Protein AF-A0A1L3GM66-F1 (afdb_monomer_lite)

pLDDT: mean 89.87, std 7.09, range [65.06, 96.88]

Secondary structure (DSSP, 8-state):
--EEEE-S-HHHHHHTT--SEEEPEEEEEEEETTTTEEEEE-TTS-B--HHHHHHHHHHH--EEEES-HHHHHHHHT--TT-TTEEE--

Organism: NCBI:txid1842532

Radius of gyration: 12.12 Å; chains: 1; bounding box: 29×25×31 Å

Structure (mmCIF, N/CA/C/O backbone):
data_AF-A0A1L3GM66-F1
#
_entry.id   AF-A0A1L3GM66-F1
#
loop_
_atom_site.group_PDB
_atom_site.id
_atom_site.type_symbol
_atom_site.label_atom_id
_atom_site.label_alt_id
_atom_site.label_comp_id
_atom_site.label_asym_id
_atom_site.label_entity_id
_atom_site.label_seq_id
_atom_site.pdbx_PDB_ins_code
_atom_site.Cartn_x
_atom_site.Cartn_y
_atom_site.Cartn_z
_atom_site.occupancy
_atom_site.B_iso_or_equiv
_atom_site.auth_seq_id
_atom_site.auth_comp_id
_atom_site.auth_asym_id
_atom_site.auth_atom_id
_atom_site.pdbx_PDB_model_num
ATOM 1 N N . MET A 1 1 ? -4.935 9.028 -11.371 1.00 79.81 1 MET A N 1
ATOM 2 C CA . MET A 1 1 ? -4.536 7.749 -10.775 1.00 79.81 1 MET A CA 1
ATOM 3 C C . MET A 1 1 ? -5.089 7.741 -9.380 1.00 79.81 1 MET A C 1
ATOM 5 O O . MET A 1 1 ? -4.731 8.606 -8.587 1.00 79.81 1 MET A O 1
ATOM 9 N N . ILE A 1 2 ? -5.987 6.814 -9.124 1.00 85.38 2 ILE A N 1
ATOM 10 C CA . ILE A 1 2 ? -6.451 6.502 -7.791 1.00 85.38 2 ILE A CA 1
ATOM 11 C C . ILE A 1 2 ? -5.428 5.564 -7.164 1.00 85.38 2 ILE A C 1
ATOM 13 O O . ILE A 1 2 ? -5.037 4.558 -7.760 1.00 85.38 2 ILE A O 1
ATOM 17 N N . LEU A 1 3 ? -4.995 5.907 -5.956 1.00 91.88 3 LEU A N 1
ATOM 18 C CA . LEU A 1 3 ? -4.136 5.049 -5.168 1.00 91.88 3 LEU A CA 1
ATOM 19 C C . LEU A 1 3 ? -4.411 5.268 -3.681 1.00 91.88 3 LEU A C 1
ATOM 21 O O . LEU A 1 3 ? -4.122 6.334 -3.139 1.00 91.88 3 LEU A O 1
ATOM 25 N N . ARG A 1 4 ? -5.007 4.264 -3.036 1.00 95.44 4 ARG A N 1
ATOM 26 C CA . ARG A 1 4 ? -5.464 4.346 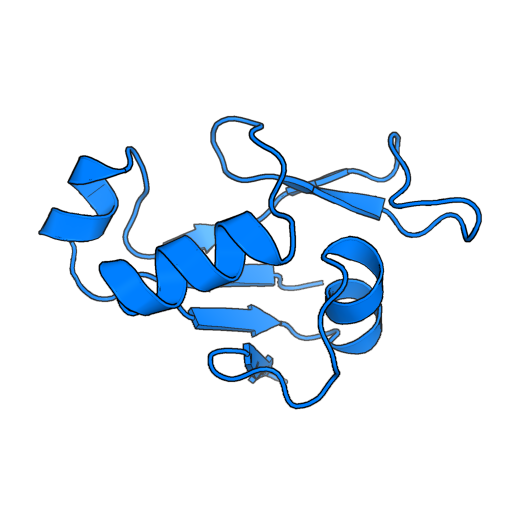-1.646 1.00 95.44 4 ARG A CA 1
ATOM 27 C C . ARG A 1 4 ? -4.968 3.152 -0.847 1.00 95.44 4 ARG A C 1
ATOM 29 O O . ARG A 1 4 ? -5.123 2.022 -1.298 1.00 95.44 4 ARG A O 1
ATOM 36 N N . LEU A 1 5 ? -4.424 3.401 0.338 1.00 96.06 5 LEU A N 1
ATOM 37 C CA . LEU A 1 5 ? -4.180 2.393 1.365 1.00 96.06 5 LEU A CA 1
ATOM 38 C C . LEU A 1 5 ? -5.386 2.350 2.306 1.00 96.06 5 LEU A C 1
ATOM 40 O O . LEU A 1 5 ? -5.756 3.364 2.896 1.00 96.06 5 LEU A O 1
ATOM 44 N N . ILE A 1 6 ? -5.976 1.175 2.464 1.00 96.88 6 ILE A N 1
ATOM 45 C CA . ILE A 1 6 ? -7.164 0.940 3.275 1.00 96.88 6 ILE A CA 1
ATOM 46 C C . ILE A 1 6 ? -6.804 0.019 4.431 1.00 96.88 6 ILE A C 1
ATOM 48 O O . ILE A 1 6 ? -6.225 -1.044 4.221 1.00 96.88 6 ILE A O 1
ATOM 52 N N . ILE A 1 7 ? -7.178 0.424 5.638 1.00 96.12 7 ILE A N 1
ATOM 53 C CA . ILE A 1 7 ? -7.089 -0.354 6.871 1.00 96.12 7 ILE A CA 1
ATOM 54 C C . ILE A 1 7 ? -8.489 -0.313 7.486 1.00 96.12 7 ILE A C 1
ATOM 56 O O . ILE A 1 7 ? -8.872 0.680 8.099 1.00 96.12 7 ILE A O 1
ATOM 60 N N . ASP A 1 8 ? -9.278 -1.371 7.279 1.00 92.94 8 ASP A N 1
ATOM 61 C CA . ASP A 1 8 ? -10.694 -1.385 7.685 1.00 92.94 8 ASP A CA 1
ATOM 62 C C . ASP A 1 8 ? -10.861 -1.317 9.226 1.00 92.94 8 ASP A C 1
ATOM 64 O O . ASP A 1 8 ? -11.888 -0.859 9.729 1.00 92.94 8 ASP A O 1
ATOM 68 N N . ASP A 1 9 ? -9.837 -1.726 9.985 1.00 93.25 9 ASP A N 1
ATOM 69 C CA . ASP A 1 9 ? -9.776 -1.606 11.446 1.00 93.25 9 ASP A CA 1
ATOM 70 C C . ASP A 1 9 ? -9.288 -0.208 11.875 1.00 93.25 9 ASP A C 1
ATOM 72 O O . ASP A 1 9 ? -8.097 0.117 11.811 1.00 93.25 9 ASP A O 1
ATOM 76 N N . ALA A 1 10 ? -10.222 0.622 12.347 1.00 93.00 10 ALA A N 1
ATOM 77 C CA . ALA A 1 10 ? -9.946 1.995 12.764 1.00 93.00 10 ALA A CA 1
ATOM 78 C C . ALA A 1 10 ? -8.993 2.105 13.968 1.00 93.00 10 ALA A C 1
ATOM 80 O O . ALA A 1 10 ? -8.268 3.097 14.077 1.00 93.00 10 ALA A O 1
ATOM 81 N N . GLU A 1 11 ? -8.974 1.122 14.875 1.00 93.81 11 GLU A N 1
ATOM 82 C CA . GLU A 1 11 ? -8.054 1.153 16.016 1.00 93.81 11 GLU A CA 1
ATOM 83 C C . GLU A 1 11 ? -6.621 0.911 15.544 1.00 93.81 11 GLU A C 1
ATOM 85 O O . GLU A 1 11 ? -5.734 1.704 15.869 1.00 93.81 11 GLU A O 1
ATOM 90 N N . LYS A 1 12 ? -6.416 -0.099 14.691 1.00 93.19 12 LYS A N 1
ATOM 91 C CA . LYS A 1 12 ? -5.099 -0.405 14.114 1.00 93.19 12 LYS A CA 1
ATOM 92 C C . LYS A 1 12 ? -4.573 0.696 13.200 1.00 93.19 12 LYS A C 1
ATOM 94 O O . LYS A 1 12 ? -3.377 0.983 13.221 1.00 93.19 12 LYS A O 1
ATOM 99 N N . ALA A 1 13 ? -5.447 1.324 12.412 1.00 91.94 13 ALA A N 1
ATOM 100 C CA . ALA A 1 13 ? -5.076 2.477 11.595 1.00 91.94 13 ALA A CA 1
ATOM 101 C C . ALA A 1 13 ? -4.527 3.613 12.475 1.00 91.94 13 ALA A C 1
ATOM 103 O O . ALA A 1 13 ? -3.412 4.097 12.265 1.00 91.94 13 ALA A O 1
ATOM 104 N N . ARG A 1 14 ? -5.260 3.959 13.542 1.00 92.38 14 ARG A N 1
ATOM 105 C CA . ARG A 1 14 ? -4.876 5.020 14.480 1.00 92.38 14 ARG A CA 1
ATOM 106 C C . ARG A 1 14 ? -3.572 4.717 15.221 1.00 92.38 14 ARG A C 1
ATOM 10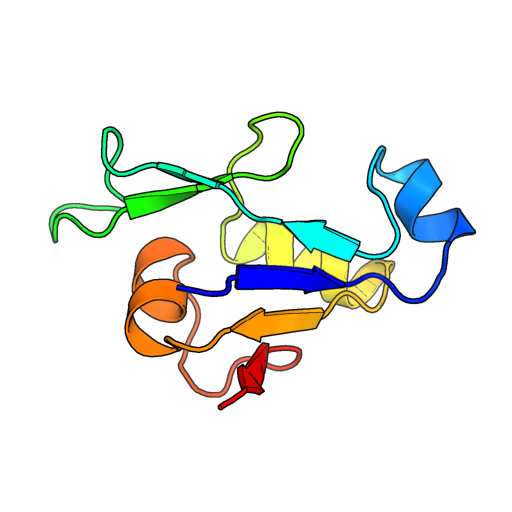8 O O . ARG A 1 14 ? -2.773 5.629 15.413 1.00 92.38 14 ARG A O 1
ATOM 115 N N . GLU A 1 15 ? -3.327 3.467 15.617 1.00 92.62 15 GLU A N 1
ATOM 116 C CA . GLU A 1 15 ? -2.054 3.046 16.235 1.00 92.62 15 GLU A CA 1
ATOM 117 C C . GLU A 1 15 ? -0.837 3.288 15.327 1.00 92.62 15 GLU A C 1
ATOM 119 O O . GLU A 1 15 ? 0.280 3.450 15.818 1.00 92.62 15 GLU A O 1
ATOM 124 N N . ARG A 1 16 ? -1.054 3.357 14.009 1.00 87.31 16 ARG A N 1
ATOM 125 C CA . ARG A 1 16 ? -0.035 3.662 12.997 1.00 87.31 16 ARG A CA 1
ATOM 126 C C . ARG A 1 16 ? -0.025 5.122 12.552 1.00 87.31 16 ARG A C 1
ATOM 128 O O . ARG A 1 16 ? 0.756 5.463 11.673 1.00 87.31 16 ARG A O 1
ATOM 135 N N . GLY A 1 17 ? -0.860 5.975 13.147 1.00 90.25 17 GLY A N 1
ATOM 136 C CA . GLY A 1 17 ? -1.010 7.369 12.724 1.00 90.25 17 GLY A CA 1
ATOM 137 C C . GLY A 1 17 ? -1.680 7.521 11.356 1.00 90.25 17 GLY A C 1
ATOM 138 O O . GLY A 1 17 ? -1.469 8.529 10.690 1.00 90.25 17 GLY A O 1
ATOM 139 N N . LEU A 1 18 ? -2.463 6.525 10.934 1.00 92.31 18 LEU A N 1
ATOM 140 C CA . LEU A 1 18 ? -3.164 6.486 9.654 1.00 92.31 18 LEU A CA 1
ATOM 141 C C . LEU A 1 18 ? -4.681 6.568 9.859 1.00 92.31 18 LEU A C 1
ATOM 143 O O . LEU A 1 18 ? -5.211 6.249 10.926 1.00 92.31 18 LEU A O 1
ATOM 147 N N . GLU A 1 19 ? -5.389 6.964 8.808 1.00 94.06 19 GLU A N 1
ATOM 148 C CA . GLU A 1 19 ? -6.845 6.864 8.730 1.00 94.06 19 GLU A CA 1
ATOM 149 C C . GLU A 1 19 ? -7.267 5.480 8.211 1.00 94.06 19 GLU A 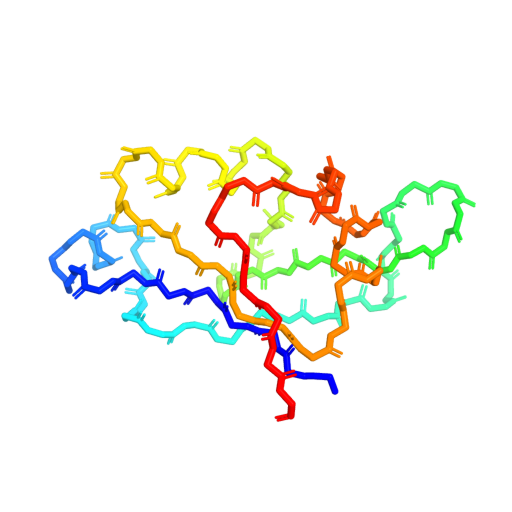C 1
ATOM 151 O O . GLU A 1 19 ? -6.437 4.670 7.797 1.00 94.06 19 GLU A O 1
ATOM 156 N N . THR A 1 20 ? -8.565 5.171 8.214 1.00 95.69 20 THR A N 1
ATOM 157 C CA . THR A 1 20 ? -9.050 3.913 7.618 1.00 95.69 20 THR A CA 1
ATOM 158 C C . THR A 1 20 ? -8.874 3.888 6.102 1.00 95.69 20 THR A C 1
ATOM 160 O O . THR A 1 20 ? -8.732 2.821 5.510 1.00 95.69 20 THR A O 1
ATOM 163 N N . VAL A 1 21 ? -8.846 5.061 5.466 1.00 95.81 21 VAL A N 1
ATOM 164 C CA . VAL A 1 21 ? -8.563 5.242 4.042 1.00 95.81 21 VAL A CA 1
ATOM 165 C C . VAL A 1 21 ? -7.546 6.364 3.910 1.00 95.81 21 VAL A C 1
ATOM 167 O O . VAL A 1 21 ? -7.806 7.484 4.326 1.00 95.81 21 VAL A O 1
ATOM 170 N N . ASN A 1 22 ? -6.398 6.070 3.312 1.00 94.69 22 ASN A N 1
ATOM 171 C CA . ASN A 1 22 ? -5.310 7.024 3.133 1.00 94.69 22 ASN A CA 1
ATOM 172 C C . ASN A 1 22 ? -4.994 7.129 1.649 1.00 94.69 22 ASN A C 1
ATOM 174 O O . ASN A 1 22 ? -4.667 6.125 1.012 1.00 94.69 22 ASN A O 1
ATOM 178 N N . GLU A 1 23 ? -5.065 8.332 1.091 1.00 94.00 23 GLU A N 1
ATOM 179 C CA . GLU A 1 23 ? -4.554 8.568 -0.256 1.00 94.00 23 GLU A CA 1
ATOM 180 C C . GLU A 1 23 ? -3.026 8.525 -0.236 1.00 94.00 23 GLU A C 1
ATOM 182 O O . GLU A 1 23 ? -2.382 9.166 0.595 1.00 94.00 23 GLU A O 1
ATOM 187 N N . LEU A 1 24 ? -2.444 7.742 -1.143 1.00 92.31 24 LEU A N 1
ATOM 188 C CA . LEU A 1 24 ? -0.997 7.670 -1.288 1.00 92.31 24 LEU A CA 1
ATOM 189 C C . LEU A 1 24 ? -0.532 8.764 -2.241 1.00 92.31 24 LEU A C 1
ATOM 191 O O . LEU A 1 24 ? -1.017 8.885 -3.370 1.00 92.31 24 LEU A O 1
ATOM 195 N N . HIS A 1 25 ? 0.454 9.539 -1.805 1.00 90.38 25 HIS A N 1
ATOM 196 C CA . HIS A 1 25 ? 1.040 10.578 -2.630 1.00 90.38 25 HIS A CA 1
ATOM 197 C C . HIS A 1 25 ? 2.010 9.959 -3.641 1.00 90.38 25 HIS A C 1
ATOM 199 O O . HIS A 1 25 ? 2.970 9.282 -3.282 1.00 90.38 25 HIS A O 1
ATOM 205 N N . ASN A 1 26 ? 1.745 10.197 -4.924 1.00 88.75 26 ASN A N 1
ATOM 206 C CA . ASN A 1 26 ? 2.621 9.837 -6.032 1.00 88.75 26 ASN A CA 1
ATOM 207 C C . ASN A 1 26 ? 3.689 10.922 -6.226 1.00 88.75 26 ASN A C 1
ATOM 209 O O . ASN A 1 26 ? 3.413 11.947 -6.853 1.00 88.75 26 ASN A O 1
ATOM 213 N N . ASN A 1 27 ? 4.896 10.703 -5.708 1.00 87.56 27 ASN A N 1
ATOM 214 C CA . ASN A 1 27 ? 5.957 11.699 -5.758 1.00 87.56 27 ASN A CA 1
ATOM 215 C C . ASN A 1 27 ? 6.885 11.463 -6.954 1.00 87.56 27 ASN A C 1
ATOM 217 O O . ASN A 1 27 ? 7.801 10.647 -6.911 1.00 87.56 27 ASN A O 1
ATOM 221 N N . GLU A 1 28 ? 6.659 12.219 -8.028 1.00 83.25 28 GLU A N 1
ATOM 222 C CA . GLU A 1 28 ? 7.424 12.101 -9.279 1.00 83.25 28 GLU A CA 1
ATOM 223 C C . GLU A 1 28 ? 8.790 12.801 -9.232 1.00 83.25 28 GLU A C 1
ATOM 225 O O . GLU A 1 28 ? 9.611 12.611 -10.127 1.00 83.25 28 GLU A O 1
ATOM 230 N N . SER A 1 29 ? 9.068 13.567 -8.170 1.00 81.81 29 SER A N 1
ATOM 231 C CA . SER A 1 29 ? 10.381 14.193 -7.961 1.00 81.81 29 SER A CA 1
ATOM 232 C C . SER A 1 29 ? 11.433 13.196 -7.464 1.00 81.81 29 SER A C 1
ATOM 234 O O . SER A 1 29 ? 12.629 13.453 -7.596 1.00 81.81 29 SER A O 1
ATOM 236 N N . PHE A 1 30 ? 11.004 12.058 -6.908 1.00 75.62 30 PHE A N 1
ATOM 237 C CA . PHE A 1 30 ? 11.874 10.991 -6.418 1.00 75.62 30 PHE A CA 1
ATOM 238 C C . PHE A 1 30 ? 11.502 9.674 -7.099 1.00 75.62 30 PHE A C 1
ATOM 240 O O . PHE A 1 30 ? 10.345 9.264 -7.099 1.00 75.62 30 PHE A O 1
ATOM 247 N N . CYS A 1 31 ? 12.485 9.005 -7.698 1.00 75.12 31 CYS A N 1
ATOM 248 C CA . CYS A 1 31 ? 12.243 7.783 -8.459 1.00 75.12 31 CYS A CA 1
ATOM 249 C C . CYS A 1 31 ? 12.609 6.526 -7.657 1.00 75.12 31 CYS A C 1
ATOM 251 O O . CYS A 1 31 ? 13.713 6.419 -7.119 1.00 75.12 31 CYS A O 1
ATOM 253 N N . ALA A 1 32 ? 11.709 5.545 -7.644 1.00 67.62 32 ALA A N 1
ATOM 254 C CA . ALA A 1 32 ? 11.963 4.169 -7.255 1.00 67.62 32 ALA A CA 1
ATOM 255 C C . ALA A 1 32 ? 12.873 3.505 -8.308 1.00 67.62 32 ALA A C 1
ATOM 257 O O . ALA A 1 32 ? 12.433 2.965 -9.325 1.00 67.62 32 ALA A O 1
ATOM 258 N N . GLY A 1 33 ? 14.184 3.585 -8.080 1.00 65.06 33 GLY A N 1
ATOM 259 C CA . GLY A 1 33 ? 15.198 2.942 -8.916 1.00 65.06 33 GLY A CA 1
ATOM 260 C C . GLY A 1 33 ? 15.518 3.663 -10.233 1.00 65.06 33 GLY A C 1
ATOM 261 O O . GLY A 1 33 ? 15.051 4.763 -10.522 1.00 65.06 33 GLY A O 1
ATOM 262 N N . SER A 1 34 ? 16.365 3.031 -11.050 1.00 65.62 34 SER A N 1
ATOM 263 C CA . SER A 1 34 ? 16.931 3.615 -12.279 1.00 65.62 34 SER A CA 1
ATOM 264 C C . SER A 1 34 ? 15.946 3.738 -13.446 1.00 65.62 34 SER A C 1
ATOM 266 O O . SER A 1 34 ? 16.268 4.368 -14.450 1.00 65.62 34 SER A O 1
ATOM 268 N N . ALA A 1 35 ? 14.758 3.141 -13.331 1.00 66.88 35 ALA A N 1
ATOM 269 C CA . ALA A 1 35 ? 13.742 3.131 -14.380 1.00 66.88 35 ALA A CA 1
ATOM 270 C C . ALA A 1 35 ? 12.808 4.358 -14.354 1.00 66.88 35 ALA A C 1
ATOM 272 O O . ALA A 1 35 ? 11.962 4.486 -15.235 1.00 66.88 35 ALA A O 1
ATOM 273 N N . GLY A 1 36 ? 12.960 5.262 -13.378 1.00 71.69 36 GLY A N 1
ATOM 274 C CA . GLY A 1 36 ? 12.225 6.531 -13.343 1.00 71.69 36 GLY A CA 1
ATOM 275 C C . GLY A 1 36 ? 10.766 6.426 -12.883 1.00 71.69 36 GLY A C 1
ATOM 276 O O . GLY A 1 36 ? 9.992 7.354 -13.107 1.00 71.69 36 GLY A O 1
ATOM 277 N N . TYR A 1 37 ? 10.366 5.309 -12.268 1.00 81.38 37 TYR A N 1
ATOM 278 C CA . TYR A 1 37 ? 9.033 5.191 -11.672 1.00 81.38 37 TYR A CA 1
ATOM 279 C C . TYR A 1 37 ? 8.971 5.998 -10.378 1.00 81.38 37 TYR A C 1
ATOM 281 O O . TYR A 1 37 ? 9.949 5.996 -9.641 1.00 81.38 37 TYR A O 1
ATOM 289 N N . PRO A 1 38 ? 7.863 6.685 -10.080 1.00 82.81 38 PRO A N 1
ATOM 290 C CA . PRO A 1 38 ? 7.766 7.501 -8.876 1.00 82.81 38 PRO A CA 1
ATOM 291 C C . PRO A 1 38 ? 7.703 6.649 -7.609 1.00 82.81 38 PRO A C 1
ATOM 293 O O . PRO A 1 38 ? 7.249 5.503 -7.642 1.00 82.81 38 PRO A O 1
ATOM 296 N N . VAL A 1 39 ? 8.132 7.231 -6.490 1.00 88.62 39 VAL A N 1
ATOM 297 C CA . VAL A 1 39 ? 7.889 6.656 -5.162 1.00 88.62 39 VAL A CA 1
ATOM 298 C C . VAL A 1 39 ? 6.480 7.000 -4.685 1.00 88.62 39 VAL A C 1
ATOM 300 O O . VAL A 1 39 ? 5.925 8.049 -5.025 1.00 88.62 39 VAL A O 1
ATOM 303 N N . PHE A 1 40 ? 5.916 6.132 -3.851 1.00 91.56 40 PHE A N 1
ATOM 304 C CA . PHE A 1 40 ? 4.650 6.392 -3.175 1.00 91.56 40 PHE A CA 1
ATOM 305 C C . PHE A 1 40 ? 4.894 6.704 -1.708 1.00 91.56 40 PHE A C 1
ATOM 307 O O . PHE A 1 40 ? 5.743 6.079 -1.075 1.00 91.56 40 PHE A O 1
ATOM 314 N N . GLN A 1 41 ? 4.161 7.675 -1.175 1.00 91.88 41 GLN A N 1
ATOM 315 C CA . GLN A 1 41 ? 4.278 8.099 0.215 1.00 91.88 41 GLN A CA 1
ATOM 316 C C . GLN A 1 41 ? 2.930 8.001 0.926 1.00 91.88 41 GLN A C 1
ATOM 318 O O . GLN A 1 41 ? 1.878 8.246 0.333 1.00 91.88 41 GLN A O 1
ATOM 323 N N . LEU A 1 42 ? 2.987 7.648 2.204 1.00 91.25 42 LEU A N 1
ATOM 324 C CA . LEU A 1 42 ? 1.889 7.778 3.152 1.00 91.25 42 LEU A CA 1
ATOM 325 C C . LEU A 1 42 ? 1.596 9.268 3.438 1.00 91.25 42 LEU A C 1
ATOM 327 O O . LEU A 1 42 ? 2.412 10.129 3.088 1.00 91.25 42 LEU A O 1
ATOM 331 N N . PRO A 1 43 ? 0.460 9.600 4.084 1.00 87.00 43 PRO A N 1
ATOM 332 C CA . PRO A 1 43 ? 0.127 10.984 4.440 1.00 87.00 43 PRO A CA 1
ATOM 333 C C . PRO A 1 43 ? 1.172 11.688 5.320 1.00 87.00 43 PRO A C 1
ATOM 335 O O . PRO A 1 43 ? 1.259 12.912 5.305 1.00 87.00 43 PRO A O 1
ATOM 338 N N . ASP A 1 44 ? 1.976 10.927 6.065 1.00 86.81 44 ASP A N 1
ATOM 339 C CA . ASP A 1 44 ? 3.086 11.409 6.896 1.00 86.81 44 ASP A CA 1
ATOM 340 C C . ASP A 1 44 ? 4.418 11.542 6.127 1.00 86.81 44 ASP A C 1
ATOM 342 O O . ASP A 1 44 ? 5.480 11.666 6.734 1.00 86.81 44 ASP A O 1
ATOM 346 N N . GLU A 1 45 ? 4.372 11.492 4.792 1.00 84.44 45 GLU A N 1
ATOM 347 C CA . GLU A 1 45 ? 5.515 11.530 3.869 1.00 84.44 45 GLU A CA 1
ATOM 348 C C . GLU A 1 45 ? 6.451 10.311 3.942 1.00 84.44 45 GLU A C 1
ATOM 350 O O . GLU A 1 45 ? 7.432 10.235 3.188 1.00 84.44 45 GLU A O 1
ATOM 355 N N . LYS A 1 46 ? 6.152 9.307 4.776 1.00 88.81 46 LYS A N 1
ATOM 356 C CA . LYS A 1 46 ? 6.934 8.072 4.816 1.00 88.81 46 LYS A CA 1
ATOM 357 C C . LYS A 1 46 ? 6.775 7.315 3.499 1.00 88.81 46 LYS A C 1
ATOM 359 O O . LYS A 1 46 ? 5.665 7.120 3.007 1.00 88.81 46 LYS A O 1
ATOM 364 N N . MET A 1 47 ? 7.891 6.861 2.927 1.00 90.19 47 MET A N 1
ATOM 365 C CA . MET A 1 47 ? 7.860 6.034 1.719 1.00 90.19 47 MET A CA 1
ATOM 366 C C . MET A 1 47 ? 7.138 4.710 1.985 1.00 90.19 47 MET A C 1
ATOM 368 O O . MET A 1 47 ? 7.374 4.054 3.000 1.00 90.19 47 MET A O 1
ATOM 372 N N . LEU A 1 48 ? 6.290 4.315 1.042 1.00 92.19 48 LEU A N 1
ATOM 373 C CA . LEU A 1 48 ? 5.629 3.023 1.020 1.00 92.19 48 LEU A CA 1
ATOM 374 C C . LEU A 1 48 ? 6.360 2.104 0.039 1.00 92.19 48 LEU A C 1
ATOM 376 O O . LEU A 1 48 ? 6.160 2.177 -1.172 1.00 92.19 48 LEU A O 1
ATOM 380 N N . ASP A 1 49 ? 7.210 1.237 0.578 1.00 90.88 49 ASP A N 1
ATOM 381 C CA . ASP A 1 49 ? 7.897 0.176 -0.157 1.00 90.88 49 ASP A CA 1
ATOM 382 C C . ASP A 1 49 ? 7.242 -1.197 0.080 1.00 90.88 49 ASP A C 1
ATOM 384 O O . ASP A 1 49 ? 6.267 -1.339 0.828 1.00 90.88 49 ASP A O 1
ATOM 388 N N . CYS A 1 50 ? 7.755 -2.228 -0.596 1.00 92.44 50 CYS A N 1
ATOM 389 C CA . CYS A 1 50 ? 7.194 -3.575 -0.523 1.00 92.44 50 CYS A CA 1
ATOM 390 C C . CYS A 1 50 ? 7.207 -4.150 0.897 1.00 92.44 50 CYS A C 1
ATOM 392 O O . CYS A 1 50 ? 6.282 -4.874 1.267 1.00 92.44 50 CYS A O 1
ATOM 394 N N . GLN A 1 51 ? 8.226 -3.824 1.695 1.00 93.69 51 GLN A N 1
ATOM 395 C CA . GLN A 1 51 ? 8.336 -4.288 3.070 1.00 93.69 51 GLN A CA 1
ATOM 396 C C . GLN A 1 51 ? 7.280 -3.609 3.942 1.00 93.69 51 GLN A C 1
ATOM 398 O O . GLN A 1 51 ? 6.494 -4.295 4.589 1.00 93.69 51 GLN A O 1
ATOM 403 N N . THR A 1 52 ? 7.206 -2.280 3.886 1.00 92.94 52 THR A N 1
ATOM 404 C CA . THR A 1 52 ? 6.250 -1.478 4.654 1.00 92.94 52 THR A CA 1
ATOM 405 C C . THR A 1 52 ? 4.814 -1.882 4.329 1.00 92.94 52 THR A C 1
ATOM 407 O O . THR A 1 52 ? 3.996 -2.038 5.233 1.00 92.94 52 THR A O 1
ATOM 410 N N . PHE A 1 53 ? 4.494 -2.105 3.049 1.00 95.12 53 PHE A N 1
ATOM 411 C CA . PHE A 1 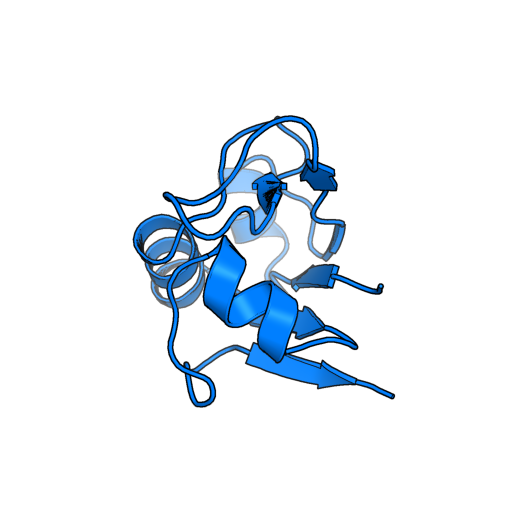53 ? 3.162 -2.568 2.666 1.00 95.12 53 PHE A CA 1
ATOM 412 C C . PHE A 1 53 ? 2.837 -3.949 3.250 1.00 95.12 53 PHE A C 1
ATOM 414 O O . PHE A 1 53 ? 1.749 -4.137 3.791 1.00 95.12 53 PHE A O 1
ATOM 421 N N . ARG A 1 54 ? 3.766 -4.910 3.182 1.00 96.31 54 ARG A N 1
ATOM 422 C CA . ARG A 1 54 ? 3.546 -6.259 3.727 1.00 96.31 54 ARG A CA 1
ATOM 423 C C . ARG A 1 54 ? 3.396 -6.256 5.244 1.00 96.31 54 ARG A C 1
ATOM 425 O O . ARG A 1 54 ? 2.515 -6.942 5.743 1.00 96.31 54 ARG A O 1
ATOM 432 N N . GLU A 1 55 ? 4.180 -5.449 5.954 1.00 94.75 55 GLU A N 1
ATOM 433 C CA . GLU A 1 55 ? 4.033 -5.253 7.402 1.00 94.75 55 GLU A CA 1
ATOM 434 C C . GLU A 1 55 ? 2.634 -4.716 7.739 1.00 94.75 55 GLU A C 1
ATOM 436 O O . GLU A 1 55 ? 1.913 -5.309 8.538 1.00 94.75 55 GLU A O 1
ATOM 441 N N . LEU A 1 56 ? 2.188 -3.657 7.053 1.00 93.88 56 LEU A N 1
ATOM 442 C CA . LEU A 1 56 ? 0.842 -3.104 7.237 1.00 93.88 56 LEU A CA 1
ATOM 443 C C . LEU A 1 56 ? -0.258 -4.117 6.879 1.00 93.88 56 LEU A C 1
ATOM 445 O O . LEU A 1 56 ? -1.281 -4.190 7.562 1.00 93.88 56 LEU A O 1
ATOM 449 N N . ARG A 1 57 ? -0.068 -4.921 5.829 1.00 95.62 57 ARG A N 1
ATOM 450 C CA . ARG A 1 57 ? -1.015 -5.976 5.451 1.00 95.62 57 ARG A CA 1
ATOM 451 C C . ARG A 1 57 ? -1.117 -7.043 6.534 1.00 95.62 57 ARG A C 1
ATOM 453 O O . ARG A 1 57 ? -2.222 -7.379 6.950 1.00 95.62 57 ARG A O 1
ATOM 460 N N . ASP A 1 58 ? 0.012 -7.576 6.975 1.00 94.88 58 ASP A N 1
ATOM 461 C CA . ASP A 1 58 ? 0.046 -8.734 7.865 1.00 94.88 58 ASP A CA 1
ATOM 462 C C . ASP A 1 58 ? -0.378 -8.349 9.297 1.00 94.88 58 ASP A C 1
ATOM 464 O O . ASP A 1 58 ? -1.055 -9.121 9.977 1.00 94.88 58 ASP A O 1
ATOM 468 N N . GLU A 1 59 ? -0.057 -7.132 9.744 1.00 93.31 59 GLU A N 1
ATOM 469 C CA . GLU A 1 59 ? -0.380 -6.650 11.093 1.00 93.31 59 GLU A CA 1
ATOM 470 C C . GLU A 1 59 ? -1.767 -5.991 11.169 1.00 93.31 59 GLU A C 1
ATOM 472 O O . GLU A 1 59 ? -2.532 -6.214 12.120 1.00 93.31 59 GLU A O 1
ATOM 477 N N . CYS A 1 60 ? -2.116 -5.187 10.160 1.00 92.81 60 CYS A N 1
ATOM 478 C CA . CYS A 1 60 ? -3.315 -4.347 10.162 1.00 92.81 60 CYS A CA 1
ATOM 479 C C . CYS A 1 60 ? -4.408 -4.812 9.195 1.00 92.81 60 CYS A C 1
ATOM 481 O O . CYS A 1 60 ? -5.500 -4.253 9.220 1.00 92.81 60 CYS A O 1
ATOM 483 N N . GLY A 1 61 ? -4.163 -5.836 8.374 1.00 92.94 61 GLY A N 1
ATOM 484 C CA . GLY A 1 61 ? -5.096 -6.232 7.317 1.00 92.94 61 GLY A CA 1
ATOM 485 C C . GLY A 1 61 ? -5.169 -5.206 6.186 1.00 92.94 61 GLY A C 1
ATOM 486 O O . GLY A 1 61 ? -6.195 -5.110 5.516 1.00 92.94 61 GLY A O 1
ATOM 487 N N . ALA A 1 62 ? -4.114 -4.405 6.004 1.00 95.56 62 ALA A N 1
ATOM 488 C CA . ALA A 1 62 ? -4.102 -3.342 5.014 1.00 95.56 62 ALA A CA 1
ATOM 489 C C . ALA A 1 62 ? -4.248 -3.867 3.575 1.00 95.56 62 ALA A C 1
ATOM 491 O O . ALA A 1 62 ? -3.684 -4.900 3.208 1.00 95.56 62 ALA A O 1
ATOM 492 N N . ARG A 1 63 ? -4.956 -3.109 2.738 1.00 96.56 63 ARG A N 1
ATOM 493 C CA . ARG A 1 63 ? -5.122 -3.360 1.301 1.00 96.56 63 ARG A CA 1
ATOM 494 C C . ARG A 1 63 ? -4.895 -2.087 0.494 1.00 96.56 63 ARG A C 1
ATOM 496 O O . ARG A 1 63 ? -5.151 -0.995 0.985 1.00 96.56 63 ARG A O 1
ATOM 503 N N . ILE A 1 64 ? -4.413 -2.214 -0.736 1.00 96.38 64 ILE A N 1
ATOM 504 C CA . ILE A 1 64 ? -4.252 -1.101 -1.671 1.00 96.38 64 ILE A CA 1
ATOM 505 C C . ILE A 1 64 ? -5.306 -1.209 -2.767 1.00 96.38 64 ILE A C 1
ATOM 507 O O . ILE A 1 64 ? -5.444 -2.256 -3.397 1.00 96.38 64 ILE A O 1
ATOM 511 N N . GLU A 1 65 ? -6.007 -0.113 -3.029 1.00 95.62 65 GLU A N 1
ATOM 512 C CA . GLU A 1 65 ? -6.860 0.056 -4.204 1.00 95.62 65 GLU A CA 1
ATOM 513 C C . GLU A 1 65 ? -6.174 0.975 -5.216 1.00 95.62 65 GLU A C 1
ATOM 515 O O . GLU A 1 65 ? -5.690 2.054 -4.858 1.00 95.62 65 GLU A O 1
ATOM 520 N N . THR A 1 66 ? -6.128 0.560 -6.484 1.00 94.50 66 THR A N 1
ATOM 521 C CA . THR A 1 66 ? -5.532 1.363 -7.558 1.00 94.50 66 THR A CA 1
ATOM 522 C C . THR A 1 66 ? -6.232 1.201 -8.903 1.00 94.50 66 THR A C 1
ATOM 524 O O . THR A 1 66 ? -6.679 0.112 -9.242 1.00 94.50 66 THR A O 1
ATOM 527 N N . ASP A 1 67 ? -6.267 2.266 -9.703 1.00 94.44 67 ASP A N 1
ATOM 528 C CA . ASP A 1 67 ? -6.658 2.224 -11.123 1.00 94.44 67 ASP A CA 1
ATOM 529 C C . ASP A 1 67 ? -5.459 1.943 -12.061 1.00 94.44 67 ASP A C 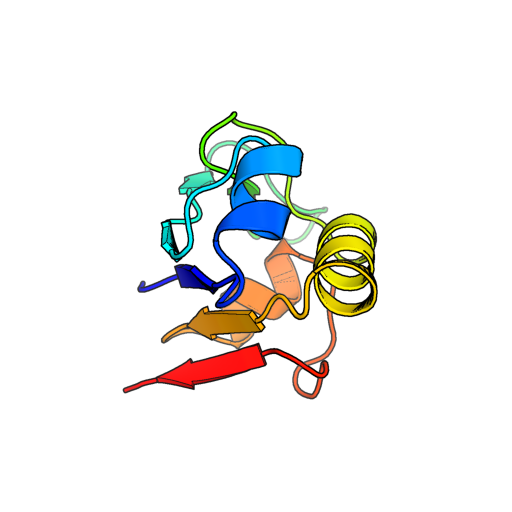1
ATOM 531 O O . ASP A 1 67 ? -5.610 1.834 -13.278 1.00 94.44 67 ASP A O 1
ATOM 535 N N . ASN A 1 68 ? -4.236 1.820 -11.521 1.00 92.56 68 ASN A N 1
ATOM 536 C CA . ASN A 1 68 ? -3.015 1.608 -12.299 1.00 92.56 68 ASN A CA 1
ATOM 537 C C . ASN A 1 68 ? -2.029 0.665 -11.596 1.00 92.56 68 ASN A C 1
ATOM 539 O O . ASN A 1 68 ? -1.012 1.074 -11.026 1.00 92.56 68 ASN A O 1
ATOM 543 N N . ILE A 1 69 ? -2.299 -0.636 -11.711 1.00 92.19 69 ILE A N 1
ATOM 544 C CA . ILE A 1 69 ? -1.479 -1.678 -11.083 1.00 92.19 69 ILE A CA 1
ATOM 545 C C . ILE A 1 69 ? -0.019 -1.673 -11.548 1.00 92.19 69 ILE A C 1
ATOM 547 O O . ILE A 1 69 ? 0.880 -1.917 -10.752 1.00 92.19 69 ILE A O 1
ATOM 551 N N . SER A 1 70 ? 0.249 -1.360 -12.819 1.00 90.38 70 SER A N 1
ATOM 552 C CA . SER A 1 70 ? 1.617 -1.340 -13.342 1.00 90.38 70 SER A CA 1
ATOM 553 C C . SER A 1 70 ? 2.464 -0.267 -12.664 1.00 90.38 70 SER A C 1
ATOM 555 O O . SER A 1 70 ? 3.585 -0.556 -12.249 1.00 90.38 70 SER A O 1
ATOM 557 N N . LYS A 1 71 ? 1.926 0.951 -12.514 1.00 89.06 71 LYS A N 1
ATOM 558 C CA . LYS A 1 71 ? 2.635 2.050 -11.846 1.00 89.06 71 LYS A CA 1
ATOM 559 C C . LYS A 1 71 ? 2.839 1.742 -10.358 1.00 89.06 71 LYS A C 1
ATOM 561 O O . LYS A 1 71 ? 3.930 1.979 -9.850 1.00 89.06 71 LYS A O 1
ATOM 566 N N . LEU A 1 72 ? 1.844 1.135 -9.703 1.00 91.19 72 LEU A N 1
ATOM 567 C CA . LEU A 1 72 ? 1.942 0.681 -8.313 1.00 91.19 72 LEU A CA 1
ATOM 568 C C . LEU A 1 72 ? 3.069 -0.340 -8.105 1.00 91.19 72 LEU A C 1
ATOM 570 O O . LEU A 1 72 ? 3.966 -0.121 -7.292 1.00 91.19 72 LEU A O 1
ATOM 574 N N . CYS A 1 73 ? 3.031 -1.445 -8.854 1.00 90.94 73 CYS A N 1
ATOM 575 C CA . CYS A 1 73 ? 3.989 -2.542 -8.731 1.00 90.94 73 CYS A CA 1
ATO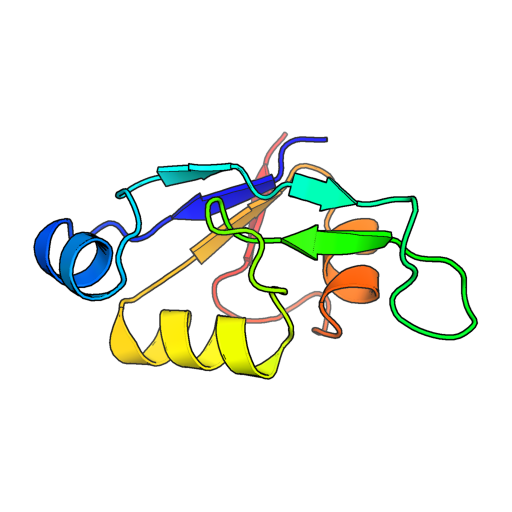M 576 C C . CYS A 1 73 ? 5.432 -2.067 -8.907 1.00 90.94 73 CYS A C 1
ATOM 578 O O . CYS A 1 73 ? 6.315 -2.481 -8.160 1.00 90.94 73 CYS A O 1
ATOM 580 N N . LEU A 1 74 ? 5.660 -1.174 -9.871 1.00 89.50 74 LEU A N 1
ATOM 581 C CA . LEU A 1 74 ? 6.988 -0.655 -10.183 1.00 89.50 74 LEU A CA 1
ATOM 582 C C . LEU A 1 74 ? 7.472 0.388 -9.168 1.00 89.50 74 LEU A C 1
ATOM 584 O O . LEU A 1 74 ? 8.667 0.428 -8.894 1.00 89.50 74 LEU A O 1
ATOM 588 N N . GLY A 1 75 ? 6.575 1.192 -8.587 1.00 89.56 75 GLY A N 1
ATOM 589 C CA . GLY A 1 75 ? 6.949 2.189 -7.577 1.00 89.56 75 GLY A CA 1
ATOM 590 C C . GLY A 1 75 ? 7.144 1.623 -6.165 1.00 89.56 75 GLY A C 1
ATOM 591 O O . GLY A 1 75 ? 8.010 2.103 -5.442 1.00 89.56 75 GLY A O 1
ATOM 592 N N . ILE A 1 76 ? 6.392 0.584 -5.774 1.00 91.00 76 ILE A N 1
ATOM 593 C CA . ILE A 1 76 ? 6.522 -0.071 -4.451 1.00 91.00 76 ILE A CA 1
ATOM 594 C C . ILE A 1 76 ? 7.485 -1.271 -4.495 1.00 91.00 76 ILE A C 1
ATOM 596 O O . ILE A 1 76 ? 8.083 -1.632 -3.482 1.00 91.00 76 ILE A O 1
ATOM 600 N N . GLY A 1 77 ? 7.661 -1.901 -5.661 1.00 89.81 77 GLY A N 1
ATOM 601 C CA . GLY A 1 77 ? 8.498 -3.095 -5.819 1.00 89.81 77 GLY A CA 1
ATOM 602 C C . GLY A 1 77 ? 7.785 -4.398 -5.444 1.00 89.81 77 GLY A C 1
ATOM 603 O O . GLY A 1 77 ? 8.381 -5.270 -4.812 1.00 89.81 77 GLY A O 1
ATOM 604 N N . ILE A 1 78 ? 6.509 -4.533 -5.817 1.00 91.19 78 ILE A N 1
ATOM 605 C CA . ILE A 1 78 ? 5.680 -5.730 -5.583 1.00 91.19 78 ILE A CA 1
ATOM 606 C C . ILE A 1 78 ? 5.256 -6.380 -6.911 1.00 91.19 78 ILE A C 1
ATOM 608 O O . ILE A 1 78 ? 5.110 -5.678 -7.914 1.00 91.19 78 ILE A O 1
ATOM 612 N N . PRO A 1 79 ? 5.052 -7.709 -6.960 1.00 92.88 79 PRO A N 1
ATOM 613 C CA . PRO A 1 79 ? 4.514 -8.380 -8.137 1.00 92.88 79 PRO A CA 1
ATOM 614 C C . PRO A 1 79 ? 3.047 -7.992 -8.395 1.00 92.88 79 PRO A C 1
ATOM 616 O O . PRO A 1 79 ? 2.354 -7.459 -7.530 1.00 92.88 79 PRO A O 1
ATOM 619 N N . ARG A 1 80 ? 2.563 -8.258 -9.615 1.00 90.56 80 ARG A N 1
ATOM 620 C CA . ARG A 1 80 ? 1.199 -7.896 -10.048 1.00 90.56 80 ARG A CA 1
ATOM 621 C C . ARG A 1 80 ? 0.101 -8.664 -9.305 1.00 90.56 80 ARG A C 1
ATOM 623 O O . ARG A 1 80 ? -1.029 -8.204 -9.242 1.00 90.56 80 ARG A O 1
ATOM 630 N N . ASP A 1 81 ? 0.421 -9.831 -8.778 1.00 91.75 81 ASP A N 1
ATOM 631 C CA . ASP A 1 81 ? -0.458 -10.708 -8.010 1.00 91.75 81 ASP A CA 1
ATOM 632 C C . ASP A 1 81 ? -0.211 -10.609 -6.493 1.00 91.75 81 ASP A C 1
ATOM 634 O O . ASP A 1 81 ? -0.610 -11.503 -5.748 1.00 91.75 81 ASP A O 1
ATOM 638 N N . GLU A 1 82 ? 0.432 -9.531 -6.017 1.00 95.00 82 GLU A N 1
ATOM 639 C CA . GLU A 1 82 ? 0.666 -9.313 -4.584 1.00 95.00 82 GLU A CA 1
ATOM 640 C C . GLU A 1 82 ? -0.666 -9.329 -3.799 1.00 95.00 82 GLU A C 1
ATOM 642 O O . GLU A 1 82 ? -1.583 -8.553 -4.101 1.00 95.00 82 GLU A O 1
ATOM 647 N N . PRO A 1 83 ? -0.788 -10.172 -2.755 1.00 94.38 83 PRO A N 1
ATOM 648 C CA . PRO A 1 83 ? -1.979 -10.210 -1.918 1.00 94.38 83 PRO A CA 1
ATOM 649 C C . PRO A 1 83 ? -2.245 -8.863 -1.249 1.00 94.38 83 PRO A C 1
ATOM 651 O O . PRO A 1 83 ? -1.330 -8.237 -0.711 1.00 94.38 83 PRO A O 1
ATOM 654 N N . GLY A 1 84 ? -3.517 -8.463 -1.225 1.00 93.31 84 GLY A N 1
ATOM 655 C CA . GLY A 1 84 ? -3.944 -7.181 -0.668 1.00 93.31 84 GLY A CA 1
ATOM 656 C C . GLY A 1 84 ? -3.939 -6.033 -1.678 1.00 93.31 84 GLY A C 1
ATOM 657 O O . GLY A 1 84 ? -4.235 -4.915 -1.284 1.00 93.31 84 GLY A O 1
ATOM 658 N N . VAL A 1 85 ? -3.655 -6.271 -2.963 1.00 95.44 85 VAL A N 1
ATOM 659 C CA . VAL A 1 85 ? -3.818 -5.267 -4.028 1.00 95.44 85 VAL A CA 1
ATOM 660 C C . VAL A 1 85 ? -5.100 -5.539 -4.815 1.00 95.44 85 VAL A C 1
ATOM 662 O O . VAL A 1 85 ? -5.320 -6.645 -5.301 1.00 95.44 85 VAL A O 1
ATOM 665 N N . THR A 1 86 ? -5.950 -4.523 -4.956 1.00 93.62 86 THR A N 1
ATOM 666 C CA . THR A 1 86 ? -7.192 -4.568 -5.739 1.00 93.62 86 THR A CA 1
ATOM 667 C C . THR A 1 86 ? -7.142 -3.519 -6.843 1.00 93.62 86 THR A C 1
ATOM 669 O O . THR A 1 86 ? -6.831 -2.354 -6.588 1.00 93.62 86 THR A O 1
ATOM 672 N N . VAL A 1 87 ? -7.453 -3.930 -8.074 1.00 92.88 87 VAL A N 1
ATOM 673 C CA . VAL A 1 87 ? -7.601 -3.005 -9.203 1.00 92.88 87 VAL A CA 1
ATOM 674 C C . VAL A 1 87 ? -9.048 -2.544 -9.277 1.00 92.88 87 VAL A C 1
ATOM 676 O O . VAL A 1 87 ? -9.950 -3.378 -9.212 1.00 92.88 87 VAL A O 1
ATOM 679 N N . ILE A 1 88 ? -9.253 -1.239 -9.403 1.00 91.62 88 ILE A N 1
ATOM 680 C CA . ILE A 1 88 ? -10.571 -0.619 -9.547 1.00 91.62 88 ILE A CA 1
ATOM 681 C C . ILE A 1 88 ? -10.668 0.099 -10.899 1.00 91.62 88 ILE A C 1
ATOM 683 O O . ILE A 1 88 ? -9.645 0.537 -11.429 1.00 91.62 88 ILE A O 1
ATOM 687 N N . ASP A 1 89 ? -11.886 0.187 -11.435 1.00 79.25 89 ASP A N 1
ATOM 688 C CA . ASP A 1 89 ? -12.206 0.884 -12.691 1.00 79.25 89 ASP A CA 1
ATOM 689 C C . ASP A 1 89 ? -12.440 2.392 -12.488 1.00 79.25 89 ASP A C 1
ATOM 691 O O . ASP A 1 89 ? -13.005 2.778 -11.433 1.00 79.25 89 ASP A O 1
#

Foldseek 3Di:
DFKWKAQCDQVLQVVVVHGRIWTWDFAQVDAPDPVSQTFTATPVRHTQAPVNQVCCCVVRVMAMEECDLPSVCRRRVHDSPDPRYDYDD

Sequence (89 aa):
MILRLIIDDAEKARERGLETVNELHNNESFCAGSAGYPVFQLPDEKMLDCQTFRELRDECGARIETDNISKLCLGIGIPRDEPGVTVID